Protein AF-A0A7S1YNH2-F1 (afdb_monomer)

Foldseek 3Di:
DDDPPPDDVVVLPDPDDDDDPDDPDPDDPVVVVLLVVLLVLLCCCCCPVVVNNDPQLSSQLSVQLVVCVVPDVCSSPPVDPPVSSNVSSVVSSVVCCVPVVVVVVVVVPD

pLDDT: mean 73.11, std 17.17, range [39.72, 92.12]

Radius of gyration: 16.03 Å; Cα contacts (8 Å, |Δi|>4): 67; chains: 1; bounding box: 46×26×47 Å

Structure (mmCIF, N/CA/C/O backbone):
data_AF-A0A7S1YNH2-F1
#
_entry.id   AF-A0A7S1YNH2-F1
#
loop_
_atom_site.group_PDB
_atom_site.id
_atom_site.type_symbol
_atom_site.label_atom_id
_atom_site.label_alt_id
_atom_site.label_comp_id
_atom_site.label_asym_id
_atom_site.label_entity_id
_atom_site.label_seq_id
_atom_site.pdbx_PDB_ins_code
_atom_site.Cartn_x
_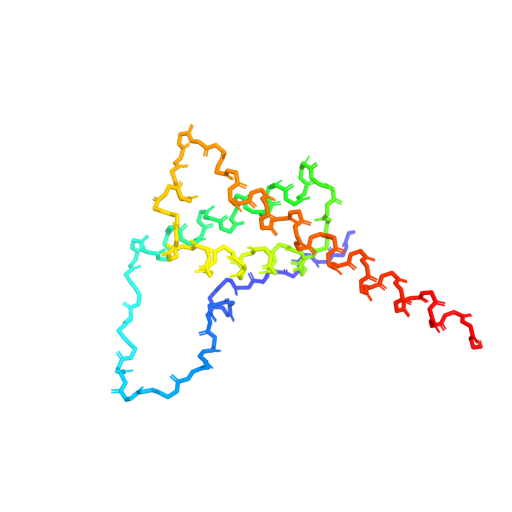atom_site.Cartn_y
_atom_site.Cartn_z
_atom_site.occupancy
_atom_site.B_iso_or_equiv
_atom_site.auth_seq_id
_atom_site.auth_comp_id
_atom_site.auth_asym_id
_atom_site.auth_atom_id
_atom_site.pdbx_PDB_model_num
ATOM 1 N N . ALA A 1 1 ? -5.428 -16.902 20.847 1.00 43.38 1 ALA A N 1
ATOM 2 C CA . ALA A 1 1 ? -5.295 -15.929 19.746 1.00 43.38 1 ALA A CA 1
ATOM 3 C C . ALA A 1 1 ? -6.353 -16.263 18.704 1.00 43.38 1 ALA A C 1
ATOM 5 O O . ALA A 1 1 ? -6.509 -17.455 18.442 1.00 43.38 1 ALA A O 1
ATOM 6 N N . PRO A 1 2 ? -7.109 -15.286 18.176 1.00 40.84 2 PRO A N 1
ATOM 7 C CA . PRO A 1 2 ? -8.026 -15.547 17.071 1.00 40.84 2 PRO A CA 1
ATOM 8 C C . PRO A 1 2 ? -7.237 -15.967 15.814 1.00 40.84 2 PRO A C 1
ATOM 10 O O . PRO A 1 2 ? -6.040 -15.666 15.721 1.00 40.84 2 PRO A O 1
ATOM 13 N N . PRO A 1 3 ? -7.856 -16.694 14.867 1.00 39.72 3 PRO A N 1
ATOM 14 C CA . PRO A 1 3 ? -7.199 -17.080 13.627 1.00 39.72 3 PRO A CA 1
ATOM 15 C C . PRO A 1 3 ? -6.936 -15.822 12.797 1.00 39.72 3 PRO A C 1
ATOM 17 O O . PRO A 1 3 ? -7.847 -15.042 12.545 1.00 39.72 3 PRO A O 1
ATOM 20 N N . ILE A 1 4 ? -5.690 -15.620 12.372 1.00 53.66 4 ILE A N 1
ATOM 21 C CA . ILE A 1 4 ? -5.363 -14.594 11.379 1.00 53.66 4 ILE A CA 1
ATOM 22 C C . ILE A 1 4 ? -5.882 -15.127 10.042 1.00 53.66 4 ILE A C 1
ATOM 24 O O . ILE A 1 4 ? -5.254 -16.009 9.449 1.00 53.66 4 ILE A O 1
ATOM 28 N N . GLU A 1 5 ? -7.043 -14.647 9.599 1.00 51.84 5 GLU A N 1
ATOM 29 C CA . GLU A 1 5 ? -7.536 -14.904 8.247 1.00 51.84 5 GLU A CA 1
ATOM 30 C C . GLU A 1 5 ? -6.500 -14.365 7.258 1.00 51.84 5 GLU A C 1
ATOM 32 O O . GLU A 1 5 ? -6.213 -13.167 7.191 1.00 51.84 5 GLU A O 1
ATOM 37 N N . ARG A 1 6 ? -5.845 -15.280 6.539 1.00 50.72 6 ARG A N 1
ATOM 38 C CA . ARG A 1 6 ? -4.919 -14.918 5.471 1.00 50.72 6 ARG A CA 1
ATOM 39 C C . ARG A 1 6 ? -5.756 -14.365 4.329 1.00 50.72 6 ARG A C 1
ATOM 41 O O . ARG A 1 6 ? -6.359 -15.134 3.593 1.00 50.72 6 ARG A O 1
ATOM 48 N N . ILE A 1 7 ? -5.787 -13.045 4.204 1.00 57.38 7 ILE A N 1
ATOM 49 C CA . ILE A 1 7 ? -6.336 -12.386 3.023 1.00 57.38 7 ILE A CA 1
ATOM 50 C C . ILE A 1 7 ? -5.481 -12.833 1.835 1.00 57.38 7 ILE A C 1
ATOM 52 O O . ILE A 1 7 ? -4.281 -12.544 1.786 1.00 57.38 7 ILE A O 1
ATOM 56 N N . ASP A 1 8 ? -6.085 -13.588 0.917 1.00 50.38 8 ASP A N 1
ATOM 57 C CA . ASP A 1 8 ? -5.443 -13.956 -0.338 1.00 50.38 8 ASP A CA 1
ATOM 58 C C . ASP A 1 8 ? -5.299 -12.691 -1.178 1.00 50.38 8 ASP A C 1
ATOM 60 O O . ASP A 1 8 ? -6.277 -12.104 -1.637 1.00 50.38 8 ASP A O 1
ATOM 64 N N . LEU A 1 9 ? -4.052 -12.253 -1.359 1.00 53.34 9 LEU A N 1
ATOM 65 C CA . LEU A 1 9 ? -3.720 -11.069 -2.153 1.00 53.34 9 LEU A CA 1
ATOM 66 C C . LEU A 1 9 ? -4.202 -11.206 -3.606 1.00 53.34 9 LEU A C 1
ATOM 68 O O . LEU A 1 9 ? -4.455 -10.205 -4.267 1.00 53.34 9 LEU A O 1
ATOM 72 N N . ASP A 1 10 ? -4.376 -12.444 -4.070 1.00 51.06 10 ASP A N 1
ATOM 73 C CA . ASP A 1 10 ? -4.912 -12.771 -5.389 1.00 51.06 10 ASP A CA 1
ATOM 74 C C . ASP A 1 10 ? -6.406 -12.371 -5.527 1.00 51.06 10 ASP A C 1
ATOM 76 O O . ASP A 1 10 ? -6.896 -12.244 -6.643 1.00 51.06 10 ASP A O 1
ATOM 80 N N . LEU A 1 11 ? -7.117 -12.106 -4.417 1.00 52.34 11 LEU A N 1
ATOM 81 C CA . LEU A 1 11 ? -8.496 -11.589 -4.390 1.00 52.34 11 LEU A CA 1
ATOM 82 C C . LEU A 1 11 ? -8.581 -10.052 -4.277 1.00 52.34 11 LEU A C 1
ATOM 84 O O . LEU A 1 11 ? -9.659 -9.487 -4.423 1.00 52.34 11 LEU A O 1
ATOM 88 N N . ALA A 1 12 ? -7.465 -9.390 -3.952 1.00 47.78 12 ALA A N 1
ATOM 89 C CA . ALA A 1 12 ? -7.384 -7.961 -3.627 1.00 47.78 12 ALA A CA 1
ATOM 90 C C . ALA A 1 12 ? -6.839 -7.094 -4.775 1.00 47.78 12 ALA A C 1
ATOM 92 O O . ALA A 1 12 ? -6.619 -5.893 -4.599 1.00 47.78 12 ALA A O 1
ATOM 93 N N . LEU A 1 13 ? -6.574 -7.700 -5.932 1.00 56.09 13 LEU A N 1
ATOM 94 C CA . LEU A 1 13 ? -6.266 -6.966 -7.154 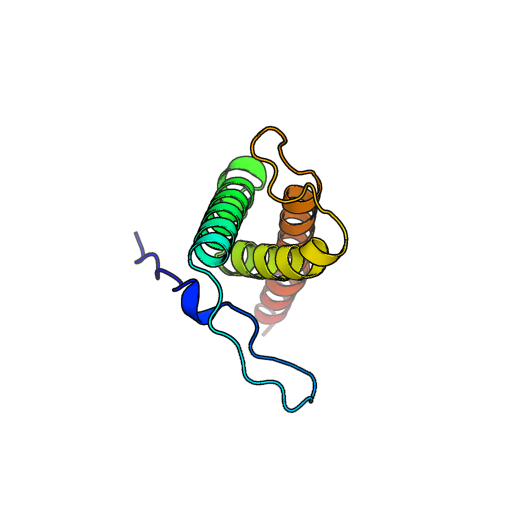1.00 56.09 13 LEU A CA 1
ATOM 95 C C . LEU A 1 13 ? -7.546 -6.304 -7.687 1.00 56.09 13 LEU A C 1
ATOM 97 O O . LEU A 1 13 ? -8.638 -6.792 -7.394 1.00 56.09 13 LEU A O 1
ATOM 101 N N . PRO A 1 14 ? -7.437 -5.175 -8.405 1.00 48.38 14 PRO A N 1
ATOM 102 C CA . PRO A 1 14 ? -8.586 -4.336 -8.712 1.00 48.38 14 PRO A CA 1
ATOM 103 C C . PRO A 1 14 ? -9.625 -5.136 -9.500 1.00 48.38 1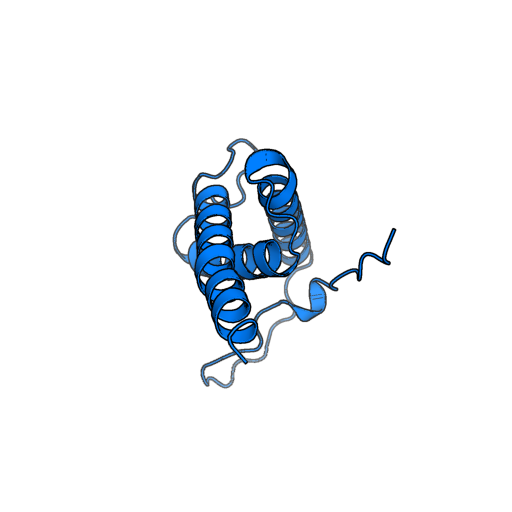4 PRO A C 1
ATOM 105 O O . PRO A 1 14 ? -9.378 -5.524 -10.635 1.00 48.38 14 PRO A O 1
ATOM 108 N N . LEU A 1 15 ? -10.797 -5.367 -8.906 1.00 50.22 15 LEU A N 1
ATOM 109 C CA . LEU A 1 15 ? -11.998 -5.610 -9.692 1.00 50.22 15 LEU A CA 1
ATOM 110 C C . LEU A 1 15 ? -12.376 -4.256 -10.295 1.00 50.22 15 LEU A C 1
ATOM 112 O O . LEU A 1 15 ? -12.921 -3.392 -9.612 1.00 50.22 15 LEU A O 1
ATOM 116 N N . GLU A 1 16 ? -11.926 -4.091 -11.535 1.00 51.66 16 GLU A N 1
ATOM 117 C CA . GLU A 1 16 ? -12.293 -3.123 -12.565 1.00 51.66 16 GLU A CA 1
ATOM 118 C C . GLU A 1 16 ? -13.471 -2.183 -12.267 1.00 51.66 16 GLU A C 1
ATOM 120 O O . GLU A 1 16 ? -14.561 -2.576 -11.845 1.00 51.66 16 GLU A O 1
ATOM 125 N N . GLY A 1 17 ? -13.276 -0.927 -12.664 1.00 44.97 17 GLY A N 1
ATOM 126 C CA . GLY A 1 17 ? -14.336 0.057 -12.788 1.00 44.97 17 GLY A CA 1
ATOM 127 C C . GLY A 1 17 ? -14.035 1.086 -13.869 1.00 44.97 17 GLY A C 1
ATOM 128 O O . GLY A 1 17 ? -13.904 2.260 -13.541 1.00 44.97 17 GLY A O 1
ATOM 129 N N . SER A 1 18 ? -13.912 0.681 -15.140 1.00 42.47 18 SER A N 1
ATOM 130 C CA . SER A 1 18 ? -14.510 1.393 -16.291 1.00 42.47 18 SER A CA 1
ATOM 131 C C . SER A 1 18 ? -14.220 0.700 -17.632 1.00 42.47 18 SER A C 1
ATOM 133 O O . SER A 1 18 ? -13.079 0.618 -18.057 1.00 42.47 18 SER A O 1
ATOM 135 N N . ASN A 1 19 ? -15.303 0.262 -18.289 1.00 51.59 19 ASN A N 1
ATOM 136 C CA . ASN A 1 19 ? -15.446 -0.109 -19.704 1.00 51.59 19 ASN A CA 1
ATOM 137 C C . ASN A 1 19 ? -14.246 0.179 -20.630 1.00 51.59 19 ASN A C 1
ATOM 139 O O . ASN A 1 19 ? -14.082 1.315 -21.065 1.00 51.59 19 ASN A O 1
ATOM 143 N N . ASP A 1 20 ? -13.577 -0.876 -21.088 1.00 41.88 20 ASP A N 1
ATOM 144 C CA . ASP A 1 20 ? -13.160 -1.024 -22.485 1.00 41.88 20 ASP A CA 1
ATOM 145 C C . ASP A 1 20 ? -12.936 -2.516 -22.783 1.00 41.88 20 ASP A C 1
ATOM 147 O O . ASP A 1 20 ? -12.566 -3.285 -21.899 1.00 41.88 20 ASP A O 1
ATOM 151 N N . GLU A 1 21 ? -13.213 -2.954 -24.011 1.00 47.03 21 GLU A N 1
ATOM 152 C CA . GLU A 1 21 ? -13.063 -4.342 -24.476 1.00 47.03 21 GLU A CA 1
ATOM 153 C C . GLU A 1 21 ? -11.583 -4.767 -24.564 1.00 47.03 21 GLU A C 1
ATOM 155 O O . GLU A 1 21 ? -11.070 -5.063 -25.644 1.00 47.03 21 GLU A O 1
ATOM 160 N N . ASN A 1 22 ? -10.866 -4.786 -23.441 1.00 44.91 22 ASN A N 1
ATOM 161 C CA . ASN A 1 22 ? -9.460 -5.151 -23.402 1.00 44.91 22 ASN A CA 1
ATOM 162 C C . ASN A 1 22 ? -9.290 -6.493 -22.692 1.00 44.91 22 ASN A C 1
ATOM 164 O O . ASN A 1 22 ? -9.656 -6.675 -21.534 1.00 44.91 22 ASN A O 1
ATOM 168 N N . VAL A 1 23 ? -8.771 -7.464 -23.435 1.00 52.53 23 VAL A N 1
ATOM 169 C CA . VAL A 1 23 ? -8.424 -8.795 -22.941 1.00 52.53 23 VAL A CA 1
ATOM 170 C C . VAL A 1 23 ? -7.445 -8.611 -21.782 1.00 52.53 23 VAL A C 1
ATOM 172 O O . VAL A 1 23 ? -6.334 -8.143 -22.016 1.00 52.53 23 VAL A O 1
ATOM 175 N N . GLU A 1 24 ? -7.847 -8.944 -20.551 1.00 57.09 24 GLU A N 1
ATOM 176 C CA . GLU A 1 24 ? -6.944 -8.929 -19.396 1.00 57.09 24 GLU A CA 1
ATOM 177 C C . GLU A 1 24 ? -5.765 -9.865 -19.674 1.00 57.09 24 GLU A C 1
ATOM 179 O O . GLU A 1 24 ? -5.867 -11.092 -19.563 1.00 57.09 24 GLU A O 1
ATOM 184 N N . GLU A 1 25 ? -4.638 -9.295 -20.101 1.00 60.66 25 GLU A N 1
ATOM 185 C CA . GLU A 1 25 ? -3.410 -10.058 -20.211 1.00 60.66 25 GLU A CA 1
ATOM 186 C C . GLU A 1 25 ? -3.023 -10.535 -18.808 1.00 60.66 25 GLU A C 1
ATOM 188 O O . GLU A 1 25 ? -2.998 -9.744 -17.860 1.00 60.66 25 GLU A O 1
ATOM 193 N N . PRO A 1 26 ? -2.718 -11.832 -18.635 1.00 68.25 26 PRO A N 1
ATOM 194 C CA . PRO A 1 26 ? -2.336 -12.347 -17.337 1.00 68.25 26 PRO A CA 1
ATOM 195 C C . PRO A 1 26 ? -1.076 -11.624 -16.857 1.00 68.25 26 PRO A C 1
ATOM 197 O O . PRO A 1 26 ? -0.023 -11.697 -17.494 1.00 68.25 26 PRO A O 1
ATOM 200 N N . MET A 1 27 ? -1.196 -10.960 -15.707 1.00 75.12 27 MET A N 1
ATOM 201 C CA . MET A 1 27 ? -0.118 -10.220 -15.056 1.00 75.12 27 MET A CA 1
ATOM 202 C C . MET A 1 27 ? 1.177 -11.046 -15.000 1.00 75.12 27 MET A C 1
ATOM 204 O O . MET A 1 27 ? 1.180 -12.229 -14.632 1.00 75.12 27 MET A O 1
ATOM 208 N N . SER A 1 28 ? 2.310 -10.427 -15.335 1.00 87.62 28 SER A N 1
ATOM 209 C CA . SER A 1 28 ? 3.602 -11.104 -15.347 1.00 87.62 28 SER A CA 1
ATOM 210 C C . SER A 1 28 ? 3.966 -11.619 -13.954 1.00 87.62 28 SER A C 1
ATOM 212 O O . SER A 1 28 ? 3.766 -10.957 -12.932 1.00 87.62 28 SER A O 1
ATOM 214 N N . LYS A 1 29 ? 4.639 -12.778 -13.891 1.00 84.62 29 LYS A N 1
ATOM 215 C CA . LYS A 1 29 ? 5.201 -13.321 -12.636 1.00 84.62 29 LYS A CA 1
ATOM 216 C C . LYS A 1 29 ? 6.103 -12.311 -11.914 1.00 84.62 29 LYS A C 1
ATOM 218 O O . LYS A 1 29 ? 6.235 -12.368 -10.691 1.00 84.62 29 LYS A O 1
ATOM 223 N N . SER A 1 30 ? 6.748 -11.417 -12.666 1.00 84.12 30 SER A N 1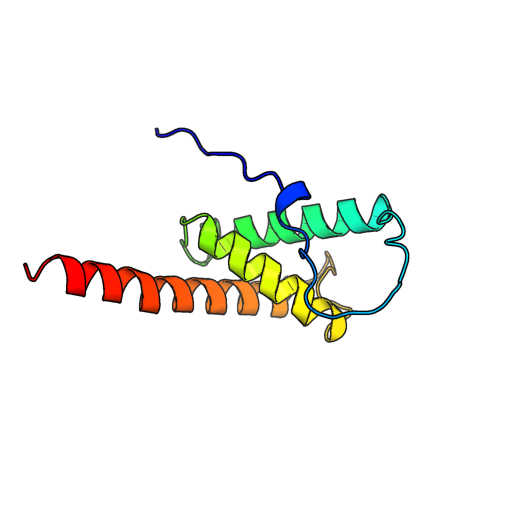
ATOM 224 C CA . SER A 1 30 ? 7.579 -10.344 -12.113 1.00 84.12 30 SER A CA 1
ATOM 225 C C . SER A 1 30 ? 6.741 -9.301 -11.365 1.00 84.12 30 SER A C 1
ATOM 227 O O . SER A 1 30 ? 7.067 -8.950 -10.230 1.00 84.12 30 SER A O 1
ATOM 229 N N . GLU A 1 31 ? 5.633 -8.865 -11.962 1.00 84.12 31 GLU A N 1
ATOM 230 C CA . GLU A 1 31 ? 4.706 -7.876 -11.404 1.00 84.12 31 GLU A CA 1
ATOM 231 C C . GLU A 1 31 ? 4.000 -8.427 -10.167 1.00 84.12 31 GLU A C 1
ATOM 233 O O . GLU A 1 31 ? 4.040 -7.812 -9.105 1.00 84.12 31 GLU A O 1
ATOM 238 N N . MET A 1 32 ? 3.497 -9.660 -10.229 1.00 84.56 32 MET A N 1
ATOM 239 C CA . MET A 1 32 ? 2.883 -10.307 -9.066 1.00 84.56 32 MET A CA 1
ATOM 240 C C . MET A 1 32 ? 3.864 -10.430 -7.888 1.00 84.56 32 MET A C 1
ATOM 242 O O . MET A 1 32 ? 3.506 -10.230 -6.724 1.00 84.56 32 MET A O 1
ATOM 246 N N . ARG A 1 33 ? 5.144 -10.716 -8.166 1.00 86.44 33 ARG A N 1
ATOM 247 C CA . ARG A 1 33 ? 6.192 -10.736 -7.134 1.00 86.44 33 ARG A CA 1
ATOM 248 C C . ARG A 1 33 ? 6.458 -9.338 -6.567 1.00 86.44 33 ARG A C 1
ATOM 250 O O . ARG A 1 33 ? 6.727 -9.230 -5.369 1.00 86.44 33 ARG A O 1
ATOM 257 N N . ARG A 1 34 ? 6.419 -8.299 -7.404 1.00 87.75 34 ARG A N 1
ATOM 258 C CA . ARG A 1 34 ? 6.578 -6.891 -7.012 1.00 87.75 34 ARG A CA 1
ATOM 259 C C . ARG A 1 34 ? 5.455 -6.468 -6.064 1.00 87.75 34 ARG A C 1
ATOM 261 O O . ARG A 1 34 ? 5.739 -6.080 -4.933 1.00 87.75 34 ARG A O 1
ATOM 268 N N . LEU A 1 35 ? 4.203 -6.702 -6.450 1.00 89.06 35 LEU A N 1
ATOM 269 C CA . LEU A 1 35 ? 3.018 -6.384 -5.650 1.00 89.06 35 LEU A CA 1
ATOM 270 C C . LEU A 1 35 ? 2.990 -7.123 -4.307 1.00 89.06 35 LEU A C 1
ATOM 272 O O . LEU A 1 35 ? 2.730 -6.514 -3.271 1.00 89.06 35 LEU A O 1
ATOM 276 N N . ARG A 1 36 ? 3.368 -8.409 -4.278 1.00 89.69 36 ARG A N 1
ATOM 277 C CA . ARG A 1 36 ? 3.503 -9.161 -3.016 1.00 89.69 36 ARG A CA 1
ATOM 278 C C . ARG A 1 36 ? 4.527 -8.537 -2.071 1.00 89.69 36 ARG A C 1
ATOM 280 O O . ARG A 1 36 ? 4.280 -8.453 -0.870 1.00 89.69 36 ARG A O 1
ATOM 287 N N . LYS A 1 37 ? 5.675 -8.087 -2.589 1.00 89.75 37 LYS A N 1
ATOM 288 C CA . LYS A 1 37 ? 6.688 -7.393 -1.774 1.00 89.75 37 LYS A CA 1
ATOM 289 C C . LYS A 1 37 ? 6.170 -6.052 -1.263 1.00 89.75 37 LYS A C 1
ATOM 291 O O . LYS A 1 37 ? 6.415 -5.732 -0.101 1.00 89.75 37 LYS A O 1
ATOM 296 N N . ARG A 1 38 ? 5.456 -5.298 -2.102 1.00 89.88 38 ARG A N 1
ATOM 297 C CA . ARG A 1 38 ? 4.826 -4.030 -1.722 1.00 89.88 38 ARG A CA 1
ATOM 298 C C . ARG A 1 38 ? 3.841 -4.237 -0.575 1.00 89.88 38 ARG A C 1
ATOM 300 O O . ARG A 1 38 ? 3.985 -3.611 0.470 1.00 89.88 38 ARG A O 1
ATOM 307 N N . PHE A 1 39 ? 2.935 -5.202 -0.712 1.00 91.38 39 PHE A N 1
ATOM 308 C CA . PHE A 1 39 ? 1.970 -5.538 0.332 1.00 91.38 39 PHE A CA 1
ATOM 309 C C . PHE A 1 39 ? 2.646 -5.933 1.652 1.00 91.38 39 PHE A C 1
ATOM 311 O O . PHE A 1 39 ? 2.289 -5.427 2.712 1.00 91.38 39 PHE A O 1
ATOM 318 N N . GLN A 1 40 ? 3.692 -6.764 1.601 1.00 91.00 40 GLN A N 1
ATOM 319 C CA . GLN A 1 40 ? 4.460 -7.138 2.796 1.00 91.00 40 GLN A CA 1
ATOM 320 C C . GLN A 1 40 ? 5.134 -5.940 3.479 1.00 91.00 40 GLN A C 1
ATOM 322 O O . GLN A 1 40 ? 5.253 -5.924 4.706 1.00 91.00 40 GLN A O 1
ATOM 327 N N . ARG A 1 41 ? 5.596 -4.943 2.711 1.00 89.88 41 ARG A N 1
ATOM 328 C CA . ARG A 1 41 ? 6.133 -3.695 3.277 1.00 89.88 41 ARG A CA 1
ATOM 329 C C . ARG A 1 41 ? 5.036 -2.886 3.951 1.00 89.88 41 ARG A C 1
ATOM 331 O O . ARG A 1 41 ? 5.225 -2.490 5.093 1.00 89.88 41 ARG A O 1
ATOM 338 N N . ILE A 1 42 ? 3.894 -2.714 3.293 1.00 91.44 42 ILE A N 1
ATOM 339 C CA . ILE A 1 42 ? 2.742 -1.995 3.850 1.00 91.44 42 ILE A CA 1
ATOM 340 C C . ILE A 1 42 ? 2.286 -2.636 5.163 1.00 91.44 42 ILE A C 1
ATOM 342 O O . ILE A 1 42 ? 2.158 -1.941 6.164 1.00 91.44 42 ILE A O 1
ATOM 346 N N . GLN A 1 43 ? 2.152 -3.964 5.211 1.00 91.81 43 GLN A N 1
ATOM 347 C CA . GLN A 1 43 ? 1.817 -4.679 6.448 1.00 91.81 43 GLN A CA 1
ATOM 348 C C . GLN A 1 43 ? 2.827 -4.413 7.571 1.00 91.81 43 GLN A C 1
ATOM 350 O O . GLN A 1 43 ? 2.445 -4.279 8.733 1.00 91.81 43 GLN A O 1
ATOM 355 N N . ARG A 1 44 ? 4.122 -4.331 7.239 1.00 90.75 44 ARG A N 1
ATOM 356 C CA . ARG A 1 44 ? 5.167 -4.000 8.212 1.00 90.75 44 ARG A CA 1
ATOM 357 C C . ARG A 1 44 ? 5.024 -2.568 8.722 1.00 90.75 44 ARG A C 1
ATOM 359 O O . ARG A 1 44 ? 5.125 -2.387 9.928 1.00 90.75 44 ARG A O 1
ATOM 366 N N . ILE A 1 45 ? 4.782 -1.597 7.841 1.00 90.81 45 ILE A N 1
ATOM 367 C CA . ILE A 1 45 ? 4.593 -0.186 8.211 1.00 90.81 45 ILE A CA 1
ATOM 368 C C . ILE A 1 45 ? 3.368 -0.053 9.121 1.00 90.81 45 ILE A C 1
ATOM 370 O O . ILE A 1 45 ? 3.494 0.426 10.246 1.00 90.81 45 ILE A O 1
ATOM 374 N N . CYS A 1 46 ? 2.208 -0.559 8.684 1.00 90.81 46 CYS A N 1
ATOM 375 C CA . CYS A 1 46 ? 0.972 -0.513 9.467 1.00 90.81 46 CYS A CA 1
ATOM 376 C C . CYS A 1 46 ? 1.181 -1.096 10.868 1.00 90.81 46 CYS A C 1
ATOM 378 O O . CYS A 1 46 ? 0.876 -0.438 11.854 1.00 90.81 46 CYS A O 1
ATOM 380 N N . ARG A 1 47 ? 1.776 -2.288 10.972 1.00 89.06 47 ARG A N 1
ATOM 381 C CA . ARG A 1 47 ? 1.936 -2.981 12.254 1.00 89.06 47 ARG A CA 1
ATOM 382 C C . ARG A 1 47 ? 3.028 -2.395 13.150 1.00 89.06 47 ARG A C 1
ATOM 384 O O . ARG A 1 47 ? 2.828 -2.238 14.351 1.00 89.06 47 ARG A O 1
ATOM 391 N N . ASN A 1 48 ? 4.213 -2.152 12.596 1.00 89.06 48 ASN A N 1
ATOM 392 C CA . ASN A 1 48 ? 5.405 -1.873 13.397 1.00 89.06 48 ASN A CA 1
ATOM 393 C C . ASN A 1 48 ? 5.649 -0.379 13.603 1.00 89.06 48 ASN A C 1
ATOM 395 O O . ASN A 1 48 ? 6.269 -0.020 14.599 1.00 89.06 48 ASN A O 1
ATOM 399 N N . GLU A 1 49 ? 5.226 0.463 12.659 1.00 89.06 49 GLU A N 1
ATOM 400 C CA . GLU A 1 49 ? 5.494 1.906 12.689 1.00 89.06 49 GLU A CA 1
ATOM 401 C C . GLU A 1 49 ? 4.258 2.694 13.126 1.00 89.06 49 GLU A C 1
ATOM 403 O O . GLU A 1 49 ? 4.385 3.645 13.891 1.00 89.06 49 GLU A O 1
ATOM 408 N N . LEU A 1 50 ? 3.067 2.279 12.677 1.00 88.38 50 LEU A N 1
ATOM 409 C CA . LEU A 1 50 ? 1.807 2.972 12.972 1.00 88.38 50 LEU A CA 1
ATOM 410 C C . LEU A 1 50 ? 0.958 2.296 14.055 1.00 88.38 50 LEU A C 1
ATOM 412 O O . LEU A 1 50 ? -0.018 2.886 14.501 1.00 88.38 50 LEU A O 1
ATOM 416 N N . HIS A 1 51 ? 1.303 1.074 14.476 1.00 87.12 51 HIS A N 1
ATOM 417 C CA . HIS A 1 51 ? 0.488 0.260 15.393 1.00 87.12 51 HIS A CA 1
ATOM 418 C C . HIS A 1 51 ? -0.976 0.075 14.936 1.00 87.12 51 HIS A C 1
ATOM 420 O O . HIS A 1 51 ? -1.877 -0.149 15.741 1.00 87.12 51 HIS A O 1
ATOM 426 N N . ALA A 1 52 ? -1.208 0.128 13.625 1.00 85.44 52 ALA A N 1
ATOM 427 C CA . ALA A 1 52 ? -2.490 -0.117 12.991 1.00 85.44 52 ALA A CA 1
ATOM 428 C C . ALA A 1 52 ? -2.643 -1.617 12.695 1.00 85.44 52 ALA A C 1
ATOM 430 O O . ALA A 1 52 ? -2.305 -2.098 11.610 1.00 85.44 52 ALA A O 1
ATOM 431 N N . ASP A 1 53 ? -3.140 -2.365 13.681 1.00 80.12 53 ASP A N 1
ATOM 432 C CA . ASP A 1 53 ? -3.266 -3.829 13.618 1.00 80.12 53 ASP A CA 1
ATOM 433 C C . ASP A 1 53 ? -4.473 -4.317 12.798 1.00 80.12 53 ASP A C 1
ATOM 435 O O . ASP A 1 53 ? -4.598 -5.514 12.518 1.00 80.12 53 ASP A O 1
ATOM 439 N N . HIS A 1 54 ? -5.370 -3.412 12.396 1.00 84.25 54 HIS A N 1
ATOM 440 C CA . HIS A 1 54 ? -6.565 -3.792 11.660 1.00 84.25 54 HIS A CA 1
ATOM 441 C C . HIS A 1 54 ? -6.228 -4.174 10.202 1.00 84.25 54 HIS A C 1
ATOM 443 O O . HIS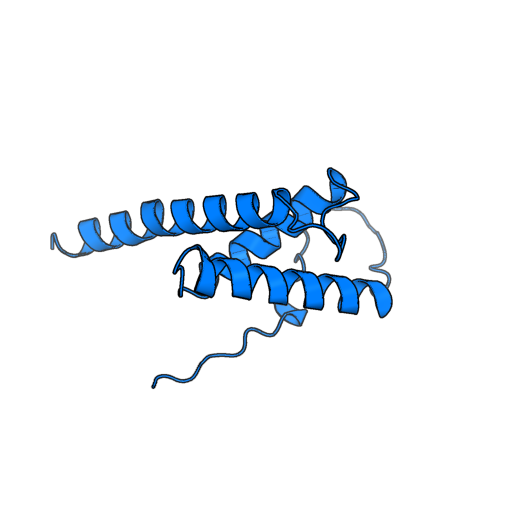 A 1 54 ? -5.629 -3.380 9.468 1.00 84.25 54 HIS A O 1
ATOM 449 N N . PRO A 1 55 ? -6.637 -5.364 9.719 1.00 83.62 55 PRO A N 1
ATOM 450 C CA . PRO A 1 55 ? -6.246 -5.856 8.397 1.00 83.62 55 PRO A CA 1
ATOM 451 C C . PRO A 1 55 ? -6.771 -4.990 7.241 1.00 83.62 55 PRO A C 1
ATOM 453 O O . PRO A 1 55 ? -6.124 -4.913 6.194 1.00 83.62 55 PRO A O 1
ATOM 456 N N . MET A 1 56 ? -7.900 -4.294 7.429 1.00 84.62 56 MET A N 1
ATOM 457 C CA . MET A 1 56 ? -8.419 -3.356 6.422 1.00 84.62 56 MET A CA 1
ATOM 458 C C . MET A 1 56 ? -7.511 -2.148 6.217 1.00 84.62 56 MET A C 1
ATOM 460 O O . MET A 1 56 ? -7.449 -1.641 5.102 1.00 84.62 56 MET A O 1
ATOM 464 N N . THR A 1 57 ? -6.747 -1.730 7.229 1.00 88.31 57 THR A N 1
ATOM 465 C CA . THR A 1 57 ? -5.809 -0.613 7.085 1.00 88.31 57 THR A CA 1
ATOM 466 C C . THR A 1 57 ? -4.712 -0.954 6.081 1.00 88.31 57 THR A C 1
ATOM 468 O O . THR A 1 57 ? -4.442 -0.179 5.167 1.00 88.31 57 THR A O 1
ATOM 471 N N . SER A 1 58 ? -4.123 -2.151 6.182 1.00 89.75 58 SER A N 1
ATOM 472 C CA . SER A 1 58 ? -3.114 -2.607 5.216 1.00 89.75 58 SER A CA 1
ATOM 473 C C . SER A 1 58 ? -3.691 -2.825 3.814 1.00 89.75 58 SER A C 1
ATOM 475 O O . SER A 1 58 ? -2.998 -2.577 2.829 1.00 89.75 58 SER A O 1
ATOM 477 N N . LEU A 1 59 ? -4.946 -3.272 3.707 1.00 89.00 59 LEU A N 1
ATOM 478 C CA . LEU A 1 59 ? -5.615 -3.465 2.419 1.00 89.00 59 LEU A CA 1
ATOM 479 C C . LEU A 1 59 ? -5.915 -2.128 1.725 1.00 89.00 59 LEU A C 1
ATOM 481 O O . LEU A 1 59 ? -5.611 -1.964 0.546 1.00 89.00 59 LEU A O 1
ATOM 485 N N . ALA A 1 60 ? -6.451 -1.157 2.464 1.00 89.44 60 ALA A N 1
ATOM 486 C CA . ALA A 1 60 ? -6.711 0.186 1.957 1.00 89.44 60 ALA A CA 1
ATOM 487 C C . ALA A 1 60 ? -5.408 0.889 1.550 1.00 89.44 60 ALA A C 1
ATOM 489 O O . ALA A 1 60 ? -5.313 1.416 0.445 1.00 89.44 60 ALA A O 1
ATOM 490 N N . ALA A 1 61 ? -4.368 0.808 2.386 1.00 91.75 61 ALA A N 1
ATOM 491 C CA . ALA A 1 61 ? -3.043 1.330 2.059 1.00 91.75 61 ALA A CA 1
ATOM 492 C C . ALA A 1 61 ? -2.466 0.693 0.785 1.00 91.75 61 ALA A C 1
ATOM 494 O O . ALA A 1 61 ? -1.855 1.378 -0.034 1.00 91.75 61 ALA A O 1
ATOM 495 N N . PHE A 1 62 ? -2.684 -0.610 0.584 1.00 92.12 62 PHE A N 1
ATOM 496 C CA . PHE A 1 62 ? -2.285 -1.285 -0.647 1.00 92.12 62 PHE A CA 1
ATOM 497 C C . PHE A 1 62 ? -3.056 -0.766 -1.859 1.00 92.12 62 PHE A C 1
ATOM 499 O O . PHE A 1 62 ? -2.423 -0.442 -2.860 1.00 92.12 62 PHE A O 1
ATOM 506 N N . SER A 1 63 ? -4.373 -0.589 -1.751 1.00 89.81 63 SER A N 1
ATOM 507 C CA . SER A 1 63 ? -5.191 0.020 -2.808 1.00 89.81 63 SER A CA 1
ATOM 508 C C . SER A 1 63 ? -4.693 1.423 -3.187 1.00 89.81 63 SER A C 1
ATOM 510 O O . SER A 1 63 ? -4.455 1.694 -4.364 1.00 89.81 63 SER A O 1
ATOM 512 N N . TYR A 1 64 ? -4.401 2.280 -2.201 1.00 90.06 64 TYR A N 1
ATOM 513 C CA . TYR A 1 64 ? -3.802 3.597 -2.452 1.00 90.06 64 TYR A CA 1
ATOM 514 C C . TYR A 1 64 ? -2.437 3.497 -3.137 1.00 90.06 64 TYR A C 1
ATOM 516 O O . TYR A 1 64 ? -2.156 4.246 -4.069 1.00 90.06 64 TYR A O 1
ATOM 524 N N . SER A 1 65 ? -1.611 2.520 -2.757 1.00 90.81 65 SER A N 1
ATOM 525 C CA . SER A 1 65 ? -0.313 2.309 -3.401 1.00 90.81 65 SER A CA 1
ATOM 526 C C . SER A 1 65 ? -0.419 1.837 -4.856 1.00 90.81 65 SER A C 1
ATOM 528 O O . SER A 1 65 ? 0.487 2.094 -5.639 1.00 90.81 65 SER A O 1
ATOM 530 N N . LEU A 1 66 ? -1.496 1.142 -5.241 1.00 89.81 66 LEU A N 1
ATOM 531 C CA . LEU A 1 66 ? -1.739 0.776 -6.641 1.00 89.81 66 LEU A CA 1
ATOM 532 C C . LEU A 1 66 ? -2.111 2.009 -7.471 1.00 89.81 66 LEU A C 1
ATOM 534 O O . LEU A 1 66 ? -1.679 2.132 -8.612 1.00 89.81 66 LEU A O 1
ATOM 538 N N . GLN A 1 67 ? -2.865 2.941 -6.884 1.00 86.56 67 GLN A N 1
ATOM 539 C CA . GLN A 1 67 ? -3.204 4.216 -7.522 1.00 86.56 67 GLN A CA 1
ATOM 540 C C . GLN A 1 67 ? -1.975 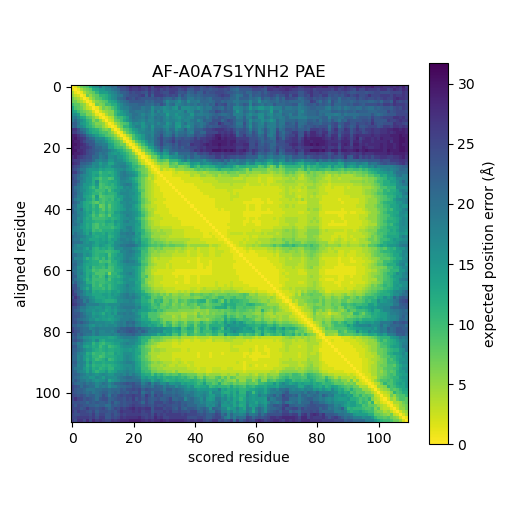5.133 -7.640 1.00 86.56 67 GLN A C 1
ATOM 542 O O . GLN A 1 67 ? -1.797 5.797 -8.658 1.00 86.56 67 GLN A O 1
ATOM 547 N N . LEU A 1 68 ? -1.096 5.130 -6.630 1.00 85.06 68 LEU A N 1
ATOM 548 C CA . LEU A 1 68 ? 0.135 5.926 -6.614 1.00 85.06 68 LEU A CA 1
ATOM 549 C C . LEU A 1 68 ? 1.217 5.392 -7.569 1.00 85.06 68 LEU A C 1
ATOM 551 O O . LEU A 1 68 ? 2.053 6.167 -8.021 1.00 85.06 68 LEU A O 1
ATOM 555 N N . ASP A 1 69 ? 1.180 4.101 -7.920 1.00 81.25 69 ASP A N 1
ATOM 556 C CA . ASP A 1 69 ? 2.130 3.460 -8.853 1.00 81.25 69 ASP A CA 1
ATOM 557 C C . ASP A 1 69 ? 2.194 4.164 -10.217 1.00 81.25 69 ASP A C 1
ATOM 559 O O . ASP A 1 69 ? 3.202 4.099 -10.907 1.00 81.25 69 ASP A O 1
ATOM 563 N N . GLN A 1 70 ? 1.121 4.857 -10.606 1.00 74.38 70 GLN A N 1
ATOM 564 C CA . GLN A 1 70 ? 1.051 5.608 -11.863 1.00 74.38 70 GLN A CA 1
ATOM 565 C C . GLN A 1 70 ? 1.761 6.972 -11.796 1.00 74.38 70 GLN A C 1
ATOM 567 O O . GLN A 1 70 ? 1.909 7.638 -12.818 1.00 74.38 70 GLN A O 1
ATOM 572 N N . LEU A 1 71 ? 2.153 7.413 -10.598 1.00 72.88 71 LEU A N 1
ATOM 573 C CA . LEU A 1 71 ? 2.682 8.750 -10.319 1.00 72.88 71 LEU A CA 1
ATOM 574 C C . LEU A 1 71 ? 4.114 8.727 -9.769 1.00 72.88 71 LEU A C 1
ATOM 576 O O . LEU A 1 71 ? 4.821 9.724 -9.908 1.00 72.88 71 LEU A O 1
ATOM 580 N N . ASP A 1 72 ? 4.533 7.626 -9.139 1.00 75.12 72 ASP A N 1
ATOM 581 C CA . ASP A 1 72 ? 5.842 7.495 -8.495 1.00 75.12 72 ASP A CA 1
ATOM 582 C C . ASP A 1 72 ? 6.567 6.203 -8.906 1.00 75.12 72 ASP A C 1
ATOM 584 O O . ASP A 1 72 ? 6.378 5.139 -8.315 1.00 75.12 72 ASP A O 1
ATOM 588 N N . ASP A 1 73 ? 7.484 6.321 -9.869 1.00 72.12 73 ASP A N 1
ATOM 589 C CA . ASP A 1 73 ? 8.328 5.214 -10.345 1.00 72.12 73 ASP A CA 1
ATOM 590 C C . ASP A 1 73 ? 9.270 4.650 -9.257 1.00 72.12 73 ASP A C 1
ATOM 592 O O . ASP A 1 73 ? 9.858 3.577 -9.425 1.00 72.12 73 ASP A O 1
ATOM 596 N N . THR A 1 74 ? 9.445 5.358 -8.134 1.00 76.31 74 THR A N 1
ATOM 597 C CA . THR A 1 74 ? 10.329 4.953 -7.028 1.00 76.31 74 THR A CA 1
ATOM 598 C C . THR A 1 74 ? 9.608 4.192 -5.917 1.00 76.31 74 THR A C 1
ATOM 600 O O . THR A 1 74 ? 10.249 3.726 -4.970 1.00 76.31 74 THR A O 1
ATOM 603 N N . LEU A 1 75 ? 8.293 3.990 -6.043 1.00 78.62 75 LEU A N 1
ATOM 604 C CA . LEU A 1 75 ? 7.444 3.384 -5.015 1.00 78.62 75 LEU A CA 1
ATOM 605 C C . LEU A 1 75 ? 7.930 1.994 -4.555 1.00 78.62 75 LEU A C 1
ATOM 607 O O . LEU A 1 75 ? 7.843 1.646 -3.375 1.00 78.62 75 LEU A O 1
ATOM 611 N N . ASP A 1 76 ? 8.491 1.204 -5.474 1.00 78.06 76 ASP A N 1
ATOM 612 C CA . ASP A 1 76 ? 9.008 -0.142 -5.196 1.00 78.06 76 ASP A CA 1
ATOM 613 C C . ASP A 1 76 ? 10.522 -0.214 -4.957 1.00 78.06 76 ASP A C 1
ATOM 615 O O . ASP A 1 76 ? 11.045 -1.312 -4.706 1.00 78.06 76 ASP A O 1
ATOM 619 N N . ASP A 1 77 ? 11.238 0.915 -4.998 1.00 76.88 77 ASP A N 1
ATOM 620 C CA . ASP A 1 77 ? 12.686 0.944 -4.792 1.00 76.88 77 ASP A CA 1
ATOM 621 C C . ASP A 1 77 ? 13.031 0.279 -3.442 1.00 76.88 77 ASP A C 1
ATOM 623 O O . ASP A 1 77 ? 12.493 0.639 -2.393 1.00 76.88 77 ASP A O 1
ATOM 627 N N . PRO A 1 78 ? 13.853 -0.784 -3.424 1.00 66.25 78 PRO A N 1
ATOM 628 C CA . PRO A 1 78 ? 14.249 -1.453 -2.192 1.00 66.25 78 PRO A CA 1
ATOM 629 C C . PRO A 1 78 ? 15.277 -0.696 -1.356 1.00 66.25 78 PRO A C 1
ATOM 631 O O . PRO A 1 78 ? 15.504 -1.097 -0.216 1.00 66.25 78 PRO A O 1
ATOM 634 N N . THR A 1 79 ? 15.914 0.334 -1.907 1.00 66.38 79 THR A N 1
ATOM 635 C CA . THR A 1 79 ? 16.957 1.113 -1.229 1.00 66.38 79 THR A CA 1
ATOM 636 C C . THR A 1 79 ? 16.402 2.285 -0.421 1.00 66.38 79 THR A C 1
ATOM 638 O O . THR A 1 79 ? 17.099 2.826 0.435 1.00 66.38 79 THR A O 1
ATOM 641 N N . SER A 1 80 ? 15.132 2.621 -0.642 1.00 60.47 80 SER A N 1
ATOM 642 C CA . SER A 1 80 ? 14.413 3.732 -0.034 1.00 60.47 80 SER A CA 1
ATOM 643 C C . SER A 1 80 ? 13.199 3.197 0.726 1.00 60.47 80 SER A C 1
ATOM 645 O O . SER A 1 80 ? 12.444 2.361 0.220 1.00 60.47 80 SER A O 1
ATOM 647 N N . THR A 1 81 ? 12.982 3.669 1.954 1.00 61.91 81 THR A N 1
ATOM 648 C CA . THR A 1 81 ? 11.647 3.594 2.552 1.00 61.91 81 THR A CA 1
ATOM 649 C C . THR A 1 81 ? 10.795 4.576 1.759 1.00 61.91 81 THR A C 1
ATOM 651 O O . THR A 1 81 ? 10.867 5.775 2.016 1.00 61.91 81 THR A O 1
ATOM 654 N N . SER A 1 82 ? 10.077 4.096 0.737 1.00 75.06 82 SER A N 1
ATOM 655 C CA . SER A 1 82 ? 9.275 4.987 -0.105 1.00 75.06 82 SER A CA 1
ATOM 656 C C . SER A 1 82 ? 8.304 5.763 0.783 1.00 75.06 82 SER A C 1
ATOM 658 O O . SER A 1 82 ? 7.411 5.178 1.405 1.00 75.06 82 SER A O 1
ATOM 660 N N . GLN A 1 83 ? 8.501 7.081 0.838 1.00 83.62 83 GLN A N 1
ATOM 661 C CA . GLN A 1 83 ? 7.625 8.002 1.553 1.00 83.62 83 GLN A CA 1
ATOM 662 C C . GLN A 1 83 ? 6.173 7.820 1.088 1.00 83.62 83 GLN A C 1
ATOM 664 O O . GLN A 1 83 ? 5.270 7.828 1.914 1.00 83.62 83 GLN A O 1
ATOM 669 N N . GLY A 1 84 ? 5.960 7.510 -0.197 1.00 87.88 84 GLY A N 1
ATOM 670 C CA . GLY A 1 84 ? 4.643 7.215 -0.755 1.00 87.88 84 GLY A CA 1
ATOM 671 C C . GLY A 1 84 ? 3.938 6.023 -0.098 1.00 87.88 84 GLY A C 1
ATOM 672 O O . GLY A 1 84 ? 2.743 6.097 0.183 1.00 87.88 84 GLY A O 1
ATOM 673 N N . LEU A 1 85 ? 4.654 4.936 0.223 1.00 89.38 85 LEU A N 1
ATOM 674 C CA . LEU A 1 85 ? 4.060 3.796 0.942 1.00 89.38 85 LEU A CA 1
ATOM 675 C C . LEU A 1 85 ? 3.698 4.149 2.386 1.00 89.38 85 LEU A C 1
ATOM 677 O O . LEU A 1 85 ? 2.672 3.686 2.890 1.00 89.38 85 LEU A O 1
ATOM 681 N N . LEU A 1 86 ? 4.529 4.961 3.041 1.00 90.25 86 LEU A N 1
ATOM 682 C CA . LEU A 1 86 ? 4.241 5.460 4.380 1.00 90.25 86 LEU A CA 1
ATOM 683 C C . LEU A 1 86 ? 3.010 6.375 4.363 1.00 90.25 86 LEU A C 1
ATOM 685 O O . LEU A 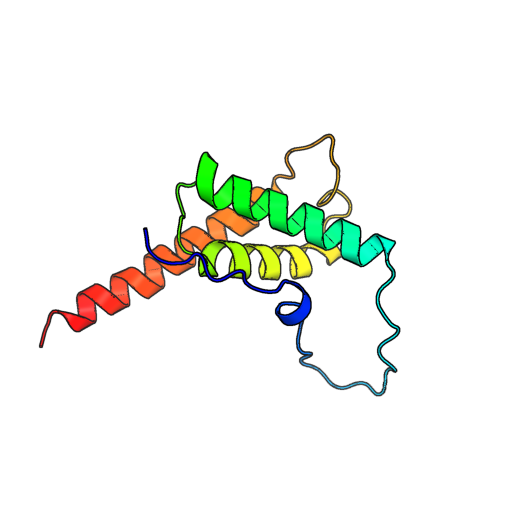1 86 ? 2.112 6.191 5.180 1.00 90.25 86 LEU A O 1
ATOM 689 N N . ASP A 1 87 ? 2.920 7.285 3.396 1.00 90.56 87 ASP A N 1
ATOM 690 C CA . ASP A 1 87 ? 1.785 8.196 3.237 1.00 90.56 87 ASP A CA 1
ATOM 691 C C . ASP A 1 87 ? 0.482 7.422 2.976 1.00 90.56 87 ASP A C 1
ATOM 693 O O . ASP A 1 87 ? -0.536 7.699 3.613 1.00 90.56 87 ASP A O 1
ATOM 697 N N . CYS A 1 88 ? 0.520 6.381 2.132 1.00 91.62 88 CYS A N 1
ATOM 698 C CA . CYS A 1 88 ? -0.616 5.476 1.919 1.00 91.62 88 CYS A CA 1
ATOM 699 C C . CYS A 1 88 ? -1.066 4.801 3.225 1.00 91.62 88 CYS A C 1
ATOM 701 O O . CYS A 1 88 ? -2.265 4.704 3.496 1.00 91.62 88 CYS A O 1
ATOM 703 N N . ALA A 1 89 ? -0.115 4.333 4.038 1.00 91.38 89 ALA A N 1
ATOM 704 C CA . ALA A 1 89 ? -0.400 3.678 5.312 1.00 91.38 89 ALA A CA 1
ATOM 705 C C . ALA A 1 89 ? -0.978 4.652 6.350 1.00 91.38 89 ALA A C 1
ATOM 707 O O . ALA A 1 89 ? -1.944 4.313 7.034 1.00 91.38 89 ALA A O 1
ATOM 708 N N . VAL A 1 90 ? -0.442 5.873 6.434 1.00 91.56 90 VAL A N 1
ATOM 709 C CA . VAL A 1 90 ? -0.946 6.930 7.322 1.00 91.56 90 VAL A CA 1
ATOM 710 C C . VAL A 1 90 ? -2.355 7.349 6.918 1.00 91.56 90 VAL A C 1
ATOM 712 O O . VAL A 1 90 ? -3.228 7.461 7.779 1.00 91.56 90 VAL A O 1
ATOM 715 N N . PHE A 1 91 ? -2.598 7.555 5.623 1.00 90.56 91 PHE A N 1
ATOM 716 C CA . PHE A 1 91 ? -3.916 7.941 5.127 1.00 90.56 91 PHE A CA 1
ATOM 717 C C . PHE A 1 91 ? -4.960 6.855 5.412 1.00 90.56 91 PHE A C 1
ATOM 719 O O . PHE A 1 91 ? -6.029 7.154 5.941 1.00 90.56 91 PHE A O 1
ATOM 726 N N . ALA A 1 92 ? -4.619 5.587 5.164 1.00 90.75 92 ALA A N 1
ATOM 727 C CA . ALA A 1 92 ? -5.485 4.460 5.492 1.00 90.75 92 ALA A CA 1
ATOM 728 C C . ALA A 1 92 ? -5.758 4.332 7.001 1.00 90.75 92 ALA A C 1
ATOM 730 O O . ALA A 1 92 ? -6.900 4.087 7.384 1.00 90.75 92 ALA A O 1
ATOM 731 N N . SER A 1 93 ? -4.740 4.514 7.855 1.00 89.44 93 SER A N 1
ATOM 732 C CA . SER A 1 93 ? -4.902 4.435 9.317 1.00 89.44 93 SER A CA 1
ATOM 733 C C . SER A 1 93 ? -5.837 5.518 9.826 1.00 89.44 93 SER A C 1
ATOM 735 O O . SER A 1 93 ? -6.785 5.221 10.543 1.00 89.44 93 SER A O 1
ATOM 737 N N . LYS A 1 94 ? -5.626 6.764 9.388 1.00 85.50 94 LYS A N 1
ATOM 738 C CA . LYS A 1 94 ? -6.474 7.890 9.785 1.00 85.50 94 LYS A CA 1
ATOM 739 C C . LYS A 1 94 ? -7.907 7.734 9.308 1.00 85.50 94 LYS A C 1
ATOM 741 O O . LYS A 1 94 ? -8.818 8.055 10.055 1.00 85.50 94 LYS A O 1
ATOM 746 N N . PHE A 1 95 ? -8.113 7.252 8.084 1.00 80.25 95 PHE A N 1
ATOM 747 C CA . PHE A 1 95 ? -9.459 6.996 7.584 1.00 80.25 95 PHE A CA 1
ATOM 748 C C . PHE A 1 95 ? -10.169 5.932 8.429 1.00 80.25 95 PHE A C 1
ATOM 750 O O . PHE A 1 95 ? -11.319 6.118 8.802 1.00 80.25 95 PHE A O 1
ATOM 757 N N . PHE A 1 96 ? -9.470 4.852 8.792 1.00 76.75 96 PHE A N 1
ATOM 758 C CA . PHE A 1 96 ? -10.032 3.819 9.658 1.00 76.75 96 PHE A CA 1
ATOM 759 C C . PHE A 1 96 ? -10.339 4.342 11.069 1.00 76.75 96 PHE A C 1
ATOM 761 O O . PHE A 1 96 ? -11.430 4.107 11.573 1.00 76.75 96 PHE A O 1
ATOM 768 N N . GLU A 1 97 ? -9.411 5.071 11.692 1.00 69.06 97 GLU A N 1
ATOM 769 C CA . GLU A 1 97 ? -9.628 5.695 13.003 1.00 69.06 97 GLU A CA 1
ATOM 770 C C . GLU A 1 97 ? -10.825 6.649 12.985 1.00 69.06 97 GLU A C 1
ATOM 772 O O . GLU A 1 97 ? -11.657 6.585 13.878 1.00 69.06 97 GLU A O 1
ATOM 777 N N . LEU A 1 98 ? -10.942 7.504 11.967 1.00 65.31 98 LEU A N 1
ATOM 778 C CA . LEU A 1 98 ? -12.026 8.481 11.883 1.00 65.31 98 LEU A CA 1
ATOM 779 C C . LEU A 1 98 ? -13.382 7.835 11.588 1.00 65.31 98 LEU A C 1
ATOM 781 O O . LEU A 1 98 ? -14.357 8.194 12.224 1.00 65.31 98 LEU A O 1
ATOM 785 N N . GLU A 1 99 ? -13.463 6.890 10.653 1.00 63.09 99 GLU A N 1
ATOM 786 C CA . GLU A 1 99 ? -14.753 6.339 10.213 1.00 63.09 99 GLU A CA 1
ATOM 787 C C . GLU A 1 99 ? -15.246 5.185 11.096 1.00 63.09 99 GLU A C 1
ATOM 789 O O . GLU A 1 99 ? -16.450 5.004 11.264 1.00 63.09 99 GLU A O 1
ATOM 794 N N . VAL A 1 100 ? -14.345 4.373 11.663 1.00 60.31 100 VAL A N 1
ATOM 795 C CA . VAL A 1 100 ? -14.744 3.190 12.445 1.00 60.31 100 VAL A CA 1
ATOM 796 C C . VAL A 1 100 ? -14.932 3.514 13.923 1.00 60.31 100 VAL A C 1
ATOM 798 O O . VAL A 1 100 ? -15.886 3.005 14.508 1.00 60.31 100 VAL A O 1
ATOM 801 N N . LEU A 1 101 ? -14.108 4.390 14.517 1.00 55.38 101 LEU A N 1
ATOM 802 C CA . LEU A 1 101 ? -14.334 4.818 15.906 1.00 55.38 101 LEU A CA 1
ATOM 803 C C . LEU A 1 101 ? -15.590 5.694 16.027 1.00 55.38 101 LEU A C 1
ATOM 805 O O . LEU A 1 101 ? -16.353 5.513 16.970 1.00 55.38 101 LEU A O 1
ATOM 809 N N . ASP A 1 102 ? -15.856 6.575 15.056 1.00 54.94 102 ASP A N 1
ATOM 810 C CA . ASP A 1 102 ? -17.058 7.429 15.051 1.00 54.94 102 ASP A CA 1
ATOM 811 C C . ASP A 1 102 ? -18.348 6.591 14.915 1.00 54.94 102 ASP A C 1
ATOM 813 O O . ASP A 1 102 ? -19.352 6.827 15.587 1.00 54.94 102 ASP A O 1
ATOM 817 N N . MET A 1 103 ? -18.310 5.511 14.125 1.00 53.62 103 MET A N 1
ATOM 818 C CA . MET A 1 103 ? -19.424 4.559 14.021 1.00 53.62 103 MET A CA 1
ATOM 819 C C . MET A 1 103 ? -19.658 3.752 15.308 1.00 53.62 103 MET A C 1
ATOM 821 O O . MET A 1 103 ? -20.806 3.435 15.628 1.00 53.62 103 MET A O 1
ATOM 825 N N . GLU A 1 104 ? -18.597 3.405 16.040 1.00 57.00 104 GLU A N 1
ATOM 826 C CA . GLU A 1 104 ? -18.695 2.679 17.311 1.00 57.00 104 GLU A CA 1
ATOM 827 C C . GLU A 1 104 ? -19.272 3.590 18.412 1.00 57.00 104 GLU A C 1
ATOM 829 O O . GLU A 1 104 ? -20.222 3.195 19.093 1.00 57.00 104 GLU A O 1
ATOM 834 N N . GLU A 1 105 ? -18.827 4.850 18.485 1.00 56.16 105 GLU A N 1
ATOM 835 C CA . GLU A 1 105 ? -19.344 5.878 19.406 1.00 56.16 105 GLU A CA 1
ATOM 836 C C . GLU A 1 105 ? -20.837 6.191 19.160 1.00 56.16 105 GLU A C 1
ATOM 838 O O . GLU A 1 105 ? -21.630 6.338 20.097 1.00 56.16 105 GLU A O 1
ATOM 843 N N . LEU A 1 106 ? -21.273 6.186 17.896 1.00 52.12 106 LEU A N 1
ATOM 844 C CA . LEU A 1 106 ? -22.688 6.316 17.526 1.00 52.12 106 LEU A CA 1
ATOM 845 C C . LEU A 1 106 ? -23.529 5.063 17.836 1.00 52.12 106 LEU A C 1
ATOM 847 O O . LEU A 1 106 ? -24.758 5.146 17.909 1.00 52.12 106 LEU A O 1
ATOM 851 N N . SER A 1 107 ? -22.906 3.895 18.006 1.00 57.34 107 SER A N 1
ATOM 852 C CA . SER A 1 107 ? -23.612 2.632 18.259 1.00 57.34 107 SER A CA 1
ATOM 853 C C . SER A 1 107 ? -23.920 2.382 19.741 1.00 57.34 107 SER A C 1
ATOM 855 O O . SER A 1 107 ? -24.907 1.711 20.048 1.00 57.34 107 SER A O 1
ATOM 857 N N . GLU A 1 108 ? -23.142 2.9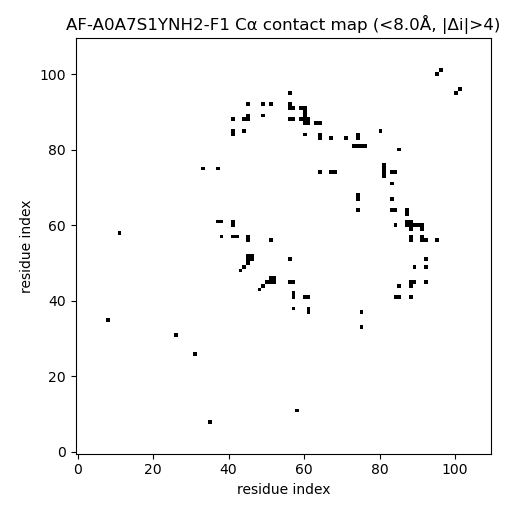74 20.654 1.00 56.03 108 GLU A N 1
ATOM 858 C CA . GLU A 1 108 ? -23.320 2.849 22.110 1.00 56.03 108 GLU A CA 1
ATOM 859 C C . GLU A 1 108 ? -24.406 3.778 22.688 1.00 56.03 108 GLU A C 1
ATOM 861 O O . GLU A 1 108 ? -24.765 3.670 23.860 1.00 56.03 108 GLU A O 1
ATOM 866 N N . THR A 1 109 ? -24.990 4.670 21.881 1.00 51.41 109 THR A N 1
ATOM 867 C CA . THR A 1 109 ? -26.051 5.608 22.303 1.00 51.41 109 THR A CA 1
ATOM 868 C C . THR A 1 109 ? -27.486 5.080 22.117 1.00 51.41 109 THR A C 1
ATOM 870 O O . THR A 1 109 ? -28.424 5.869 21.973 1.00 51.41 109 THR A O 1
ATOM 873 N N . LYS A 1 110 ? -27.700 3.757 22.160 1.00 41.56 110 LYS A N 1
ATOM 874 C CA . LYS A 1 110 ? -29.041 3.136 22.110 1.00 41.56 110 LYS A CA 1
ATOM 875 C C . LYS A 1 110 ? -29.465 2.444 23.398 1.00 41.56 110 LYS A C 1
ATOM 877 O O . LYS A 1 110 ? -28.679 1.637 23.931 1.00 41.56 110 LYS A O 1
#

Solvent-accessible surface area (backbone atoms only — not comparable to full-atom values): 6746 Å² total; per-residue (Å²): 131,82,86,81,79,77,76,59,66,89,74,69,55,84,82,80,89,77,95,70,100,64,80,82,72,80,78,49,76,66,54,56,53,49,53,53,52,49,46,55,48,40,44,46,44,25,44,75,74,66,64,43,76,54,68,63,31,38,50,47,15,44,56,47,45,62,65,42,54,81,77,36,91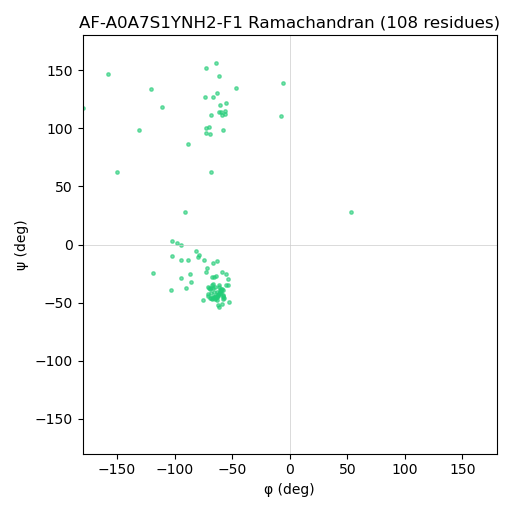,56,60,77,44,85,93,48,87,32,61,64,54,52,50,24,33,52,53,24,41,51,51,47,55,57,58,51,50,53,53,52,63,65,62,72,77,115

Mean predicted aligned error: 11.97 Å

Sequence (110 aa):
APPIERIDLDLALPLEGSNDENVEEPMSKSEMRRLRKRFQRIQRICRNELHADHPMTSLAAFSYSLQLDQLDDTLDDPTSTSQGLLDCAVFASKFFELEVLDMEELSETK

Secondary structure (DSSP, 8-state):
--------GGGSS----S------PPPPHHHHHHHHHHHHHHHHIIIIIS----HHHHHHHHHHHHHHTTT-TTTT-TTS--HHHHHHHHHHHHHHHHHHHHHHHHHS--

Organism: NCBI:txid210454